Protein AF-A0A957QRM9-F1 (afdb_monomer_lite)

Radius of gyration: 23.96 Å; chains: 1; bounding box: 50×28×63 Å

Structure (mmCIF, N/CA/C/O backbone):
data_AF-A0A957QRM9-F1
#
_entry.id   AF-A0A957QRM9-F1
#
loop_
_atom_site.group_PDB
_atom_site.id
_atom_site.type_symbol
_atom_site.label_atom_id
_atom_site.label_alt_id
_atom_site.label_comp_id
_atom_site.label_asym_id
_atom_site.label_entity_id
_atom_site.label_seq_id
_atom_site.pdbx_PDB_ins_code
_atom_site.Cartn_x
_atom_site.Cartn_y
_atom_site.Cartn_z
_atom_site.occupancy
_atom_site.B_iso_or_equiv
_atom_site.auth_seq_id
_atom_site.auth_comp_id
_atom_site.auth_asym_id
_atom_site.auth_atom_id
_atom_site.pdbx_PDB_model_num
ATOM 1 N N . MET A 1 1 ? 11.639 17.210 -27.234 1.00 53.41 1 MET A N 1
ATOM 2 C CA . MET A 1 1 ? 12.517 16.470 -26.307 1.00 53.41 1 MET A CA 1
ATOM 3 C C . MET A 1 1 ? 12.638 15.058 -26.860 1.00 53.41 1 MET A C 1
ATOM 5 O O . MET A 1 1 ? 11.628 14.370 -26.870 1.00 53.41 1 MET A O 1
ATOM 9 N N . GLN A 1 2 ? 13.779 14.697 -27.451 1.00 65.56 2 GLN A N 1
ATOM 10 C CA . GLN A 1 2 ? 14.004 13.346 -27.993 1.00 65.56 2 GLN A CA 1
ATOM 11 C C . GLN A 1 2 ? 14.425 12.409 -26.859 1.00 65.56 2 GLN A C 1
ATOM 13 O O . GLN A 1 2 ? 15.101 12.857 -25.929 1.00 65.56 2 GLN A O 1
ATOM 18 N N . ILE A 1 3 ? 14.055 11.128 -26.927 1.00 68.25 3 ILE A N 1
ATOM 19 C CA . ILE A 1 3 ? 14.353 10.151 -25.859 1.00 68.25 3 ILE A CA 1
ATOM 20 C C . ILE A 1 3 ? 15.872 9.947 -25.695 1.00 68.25 3 ILE A C 1
ATOM 22 O O . ILE A 1 3 ? 16.344 9.673 -24.595 1.00 68.25 3 ILE A O 1
ATOM 26 N N . THR A 1 4 ? 16.645 10.153 -26.763 1.00 70.69 4 THR A N 1
ATOM 27 C CA . THR A 1 4 ? 18.116 10.079 -26.789 1.00 70.69 4 THR A CA 1
ATOM 28 C C . THR A 1 4 ? 18.809 11.431 -26.604 1.00 70.69 4 THR A C 1
ATOM 30 O O . THR A 1 4 ? 20.028 11.497 -26.694 1.00 70.69 4 THR A O 1
ATOM 33 N N . GLY A 1 5 ? 18.078 12.515 -26.316 1.00 69.56 5 GLY A N 1
ATOM 34 C CA . GLY A 1 5 ? 18.627 13.880 -26.275 1.00 69.56 5 GLY A CA 1
ATOM 35 C C . GLY A 1 5 ? 19.702 14.149 -25.207 1.00 69.56 5 GLY A C 1
ATOM 36 O O . GLY A 1 5 ? 20.235 15.252 -25.173 1.00 69.56 5 GLY A O 1
ATOM 37 N N . GLY A 1 6 ? 20.003 13.177 -24.339 1.00 70.69 6 GLY A N 1
ATOM 38 C CA . GLY A 1 6 ? 21.092 13.220 -23.352 1.00 70.69 6 GLY A CA 1
ATOM 39 C C . GLY A 1 6 ? 22.230 12.225 -23.614 1.00 70.69 6 GLY A C 1
ATOM 40 O O . GLY A 1 6 ? 23.120 12.101 -22.778 1.00 70.69 6 GLY A O 1
ATOM 41 N N . LEU A 1 7 ? 22.198 11.496 -24.732 1.00 73.44 7 LEU A N 1
ATOM 42 C CA . LEU A 1 7 ? 23.270 10.600 -25.165 1.00 73.44 7 LEU A CA 1
ATOM 43 C C . LEU A 1 7 ? 24.100 11.322 -26.230 1.00 73.44 7 LEU A C 1
ATOM 45 O O . LEU A 1 7 ? 23.525 11.961 -27.107 1.00 73.44 7 LEU A O 1
ATOM 49 N N . ASN A 1 8 ? 25.431 11.233 -26.162 1.00 76.06 8 ASN A N 1
ATOM 50 C CA . ASN A 1 8 ? 26.287 11.742 -27.234 1.00 76.06 8 ASN A CA 1
ATOM 51 C C . ASN A 1 8 ? 26.116 10.834 -28.461 1.00 76.06 8 ASN A C 1
ATOM 53 O O . ASN A 1 8 ? 26.490 9.664 -28.374 1.00 76.06 8 ASN A O 1
ATOM 57 N N . PRO A 1 9 ? 25.545 11.326 -29.573 1.00 67.75 9 PRO A N 1
ATOM 58 C CA . PRO A 1 9 ? 25.371 10.509 -30.762 1.00 67.75 9 PRO A CA 1
ATOM 59 C C . PRO A 1 9 ? 26.741 10.243 -31.392 1.00 67.75 9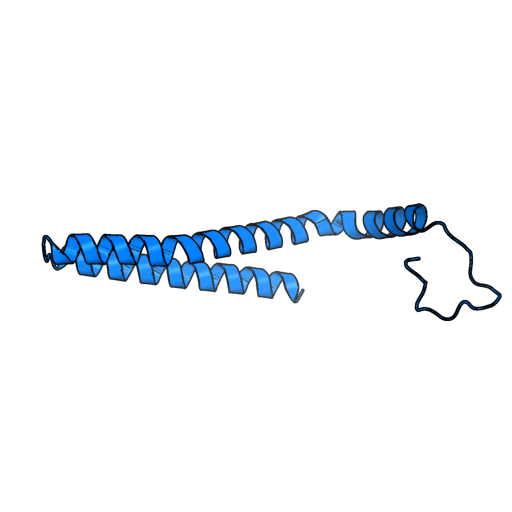 PRO A C 1
ATOM 61 O O . PRO A 1 9 ? 27.478 11.175 -31.715 1.00 67.75 9 PRO A O 1
ATOM 64 N N . GLU A 1 10 ? 27.089 8.971 -31.558 1.00 74.69 10 GLU A N 1
ATOM 65 C CA . GLU A 1 10 ? 28.260 8.570 -32.337 1.00 74.69 10 GLU A CA 1
ATOM 66 C C . GLU A 1 10 ? 27.929 8.616 -33.837 1.00 74.69 10 GLU A C 1
ATOM 68 O O . GLU A 1 10 ? 26.780 8.449 -34.241 1.00 74.69 10 GLU A O 1
ATOM 73 N N . GLU A 1 11 ? 28.933 8.822 -34.692 1.00 71.31 11 GLU A N 1
ATOM 74 C CA . GLU A 1 11 ? 28.759 8.997 -36.149 1.00 71.31 11 GLU A CA 1
ATOM 75 C C . GLU A 1 11 ? 28.122 7.772 -36.844 1.00 71.31 11 GLU A C 1
ATOM 77 O O . GLU A 1 11 ? 27.593 7.866 -37.950 1.00 71.31 11 GLU A O 1
ATOM 82 N N . TY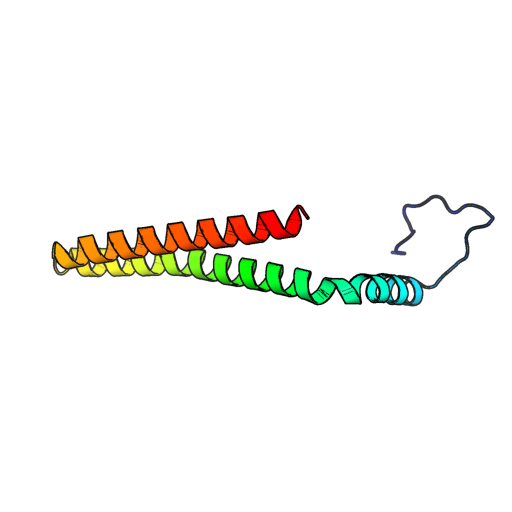R A 1 12 ? 28.121 6.621 -36.166 1.00 72.06 12 TYR A N 1
ATOM 83 C CA . TYR A 1 12 ? 27.501 5.372 -36.613 1.00 72.06 12 TYR A CA 1
ATOM 84 C C . TYR A 1 12 ? 26.079 5.137 -36.081 1.00 72.06 12 TYR A C 1
ATOM 86 O O . TYR A 1 12 ? 25.457 4.121 -36.424 1.00 72.06 12 TYR A O 1
ATOM 94 N N . ASP A 1 13 ? 25.558 6.026 -35.234 1.00 75.94 13 ASP A N 1
ATOM 95 C CA . ASP A 1 13 ? 24.324 5.771 -34.504 1.00 75.94 13 ASP A CA 1
ATOM 96 C C . ASP A 1 13 ? 23.091 5.949 -35.403 1.00 75.94 13 ASP A C 1
ATOM 98 O O . ASP A 1 13 ? 22.913 6.940 -36.117 1.00 75.94 13 ASP A O 1
ATOM 102 N N . ARG A 1 14 ? 22.215 4.942 -35.420 1.00 75.69 14 ARG A N 1
ATOM 103 C CA . ARG A 1 14 ? 21.070 4.927 -36.341 1.00 75.69 14 ARG A CA 1
ATOM 104 C C . ARG A 1 14 ? 19.960 5.828 -35.811 1.00 75.69 14 ARG A C 1
ATOM 106 O O . ARG A 1 14 ? 19.398 5.564 -34.750 1.00 75.69 14 ARG A O 1
ATOM 113 N N . SER A 1 15 ? 19.551 6.823 -36.597 1.00 71.56 15 SER A N 1
ATOM 114 C CA . SER A 1 15 ? 18.419 7.687 -36.249 1.00 71.56 15 SER A CA 1
ATOM 115 C C . SER A 1 15 ? 17.089 6.931 -36.353 1.00 71.56 15 SER A C 1
ATOM 117 O O . SER A 1 15 ? 16.577 6.673 -37.443 1.00 71.56 15 SER A O 1
ATOM 119 N N . TYR A 1 16 ? 16.501 6.585 -35.209 1.00 77.12 16 TYR A N 1
ATOM 120 C CA . TYR A 1 16 ? 15.141 6.056 -35.127 1.00 77.12 16 TYR A CA 1
ATOM 121 C C . TYR A 1 16 ? 14.187 7.123 -34.593 1.00 77.12 16 TYR A C 1
ATOM 123 O O . TYR A 1 16 ? 14.526 7.890 -33.700 1.00 77.12 16 TYR A O 1
ATOM 131 N N . SER A 1 17 ? 12.952 7.136 -35.098 1.00 81.12 17 SER A N 1
ATOM 132 C CA . SER A 1 17 ? 11.883 7.923 -34.478 1.00 81.12 17 SER A CA 1
ATOM 133 C C . SER A 1 17 ? 11.579 7.385 -33.074 1.00 81.12 17 SER A C 1
ATOM 135 O O . SER A 1 17 ? 11.444 6.170 -32.898 1.00 81.12 17 SER A O 1
ATOM 137 N N . ASP A 1 18 ? 11.373 8.282 -32.106 1.00 82.12 18 ASP A N 1
ATOM 138 C CA . ASP A 1 18 ? 10.988 7.956 -30.723 1.00 82.12 18 ASP A CA 1
ATOM 139 C C . ASP A 1 18 ? 9.824 6.952 -30.659 1.00 82.12 18 ASP A C 1
ATOM 141 O O . ASP A 1 18 ? 9.822 6.021 -29.853 1.00 82.12 18 ASP A O 1
ATOM 145 N N . ARG A 1 19 ? 8.855 7.062 -31.580 1.00 82.44 19 ARG A N 1
ATOM 146 C CA . ARG A 1 19 ? 7.705 6.148 -31.657 1.00 82.44 19 ARG A CA 1
ATOM 147 C C . ARG A 1 19 ? 8.116 4.705 -31.965 1.00 82.44 19 ARG A C 1
ATOM 149 O O . ARG A 1 19 ? 7.516 3.764 -31.443 1.00 82.44 19 ARG A O 1
ATOM 156 N N . VAL A 1 20 ? 9.126 4.520 -32.814 1.00 85.62 20 VAL A N 1
ATOM 157 C CA . VAL A 1 20 ? 9.678 3.200 -33.157 1.00 85.62 20 VAL A CA 1
ATOM 158 C C . VAL A 1 20 ? 10.448 2.631 -31.969 1.00 85.62 20 VAL A C 1
ATOM 160 O O . VAL A 1 20 ? 10.300 1.445 -31.663 1.00 85.62 20 VAL A O 1
ATOM 163 N N . LEU A 1 21 ? 11.211 3.475 -31.272 1.00 84.12 21 LEU A N 1
ATOM 164 C CA . LEU A 1 21 ? 11.988 3.086 -30.099 1.00 84.12 21 LEU A CA 1
ATOM 165 C C . LEU A 1 21 ? 11.075 2.609 -28.960 1.00 84.12 21 LEU A C 1
ATOM 167 O O . LEU A 1 21 ? 11.213 1.481 -28.486 1.00 84.12 21 LEU A O 1
ATOM 171 N N . VAL A 1 22 ? 10.059 3.402 -28.607 1.00 85.25 22 VAL A N 1
ATOM 172 C CA . VAL A 1 22 ? 9.075 3.064 -27.563 1.00 85.25 22 VAL A CA 1
ATOM 173 C C . VAL A 1 22 ? 8.289 1.801 -27.920 1.00 85.25 22 VAL A C 1
ATOM 175 O O . VAL A 1 22 ? 8.053 0.949 -27.061 1.00 85.25 22 VAL A O 1
ATOM 178 N N . ARG A 1 23 ? 7.919 1.612 -29.193 1.00 87.38 23 ARG A N 1
ATOM 179 C CA . ARG A 1 23 ? 7.246 0.382 -29.642 1.00 87.38 23 ARG A CA 1
ATOM 180 C C . ARG A 1 23 ? 8.132 -0.859 -29.489 1.00 87.38 23 ARG A C 1
ATOM 182 O O . ARG A 1 23 ? 7.624 -1.921 -29.139 1.00 87.38 23 ARG A O 1
ATOM 189 N N . ARG A 1 24 ? 9.439 -0.749 -29.741 1.00 83.62 24 ARG A N 1
ATOM 190 C CA . ARG A 1 24 ? 10.375 -1.867 -29.536 1.00 83.62 24 ARG A CA 1
ATOM 191 C C . ARG A 1 24 ? 10.584 -2.152 -28.054 1.00 83.62 24 ARG A C 1
ATOM 193 O O . ARG A 1 24 ? 10.463 -3.302 -27.652 1.00 83.62 2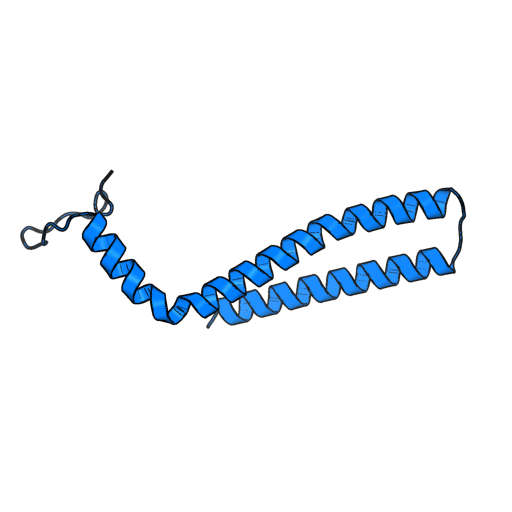4 ARG A O 1
ATOM 200 N N . ILE A 1 25 ? 10.815 -1.121 -27.243 1.00 84.88 25 ILE A N 1
ATOM 201 C CA . ILE A 1 25 ? 10.998 -1.258 -25.790 1.00 84.88 25 ILE A CA 1
ATOM 202 C C . ILE A 1 25 ? 9.755 -1.891 -25.152 1.00 84.88 25 ILE A C 1
ATOM 204 O O . ILE A 1 25 ? 9.862 -2.875 -24.427 1.00 84.88 25 ILE A O 1
ATOM 208 N N . SER A 1 26 ? 8.558 -1.402 -25.489 1.00 83.25 26 SER A N 1
ATOM 209 C CA . SER A 1 26 ? 7.303 -1.968 -24.970 1.00 83.25 26 SER A CA 1
ATOM 210 C C . SER A 1 26 ? 7.080 -3.430 -25.375 1.00 83.25 26 SER A C 1
ATOM 212 O O . SER A 1 26 ? 6.510 -4.189 -24.593 1.00 83.25 26 SER A O 1
ATOM 214 N N . ALA A 1 27 ? 7.569 -3.868 -26.542 1.00 84.94 27 ALA A N 1
ATOM 215 C CA . ALA A 1 27 ? 7.519 -5.275 -26.938 1.00 84.94 27 ALA A CA 1
ATOM 216 C C . ALA A 1 27 ? 8.383 -6.177 -26.037 1.00 84.94 27 ALA A C 1
ATOM 218 O O . ALA A 1 27 ? 7.947 -7.283 -25.720 1.00 84.94 27 ALA A O 1
ATOM 219 N N . TYR A 1 28 ? 9.540 -5.699 -25.566 1.00 81.88 28 TYR A N 1
ATOM 220 C CA . TYR A 1 28 ? 10.377 -6.423 -24.597 1.00 81.88 28 TYR A CA 1
ATOM 221 C C . TYR A 1 28 ? 9.760 -6.484 -23.195 1.00 81.88 28 TYR A C 1
ATOM 223 O O . TYR A 1 28 ? 9.999 -7.437 -22.461 1.00 81.88 28 TYR A O 1
ATOM 231 N N . PHE A 1 29 ? 8.922 -5.509 -22.829 1.00 78.31 29 PHE A N 1
ATOM 232 C CA . PHE A 1 29 ? 8.218 -5.503 -21.542 1.00 78.31 29 PHE A CA 1
ATOM 233 C C . PHE A 1 29 ? 7.005 -6.443 -21.495 1.00 78.31 29 PHE A C 1
ATOM 235 O O . PHE A 1 29 ? 6.599 -6.850 -20.406 1.00 78.31 29 PHE A O 1
ATOM 242 N N . ARG A 1 30 ? 6.440 -6.833 -22.650 1.00 79.19 30 ARG A N 1
ATOM 243 C CA . ARG A 1 30 ? 5.261 -7.718 -22.753 1.00 79.19 30 ARG A CA 1
ATOM 244 C C . ARG A 1 30 ? 5.302 -8.975 -21.872 1.00 79.19 30 ARG A C 1
ATOM 246 O O . ARG A 1 30 ? 4.323 -9.187 -21.157 1.00 79.19 30 ARG A O 1
ATOM 253 N N . PRO A 1 31 ? 6.369 -9.795 -21.868 1.00 82.25 31 PRO A N 1
ATOM 254 C CA . PRO A 1 31 ? 6.412 -11.007 -21.047 1.00 82.25 31 PRO A CA 1
ATOM 255 C C . PRO A 1 31 ? 6.448 -10.735 -19.532 1.00 82.25 31 PRO A C 1
ATOM 257 O O . PRO A 1 31 ? 6.194 -11.645 -18.748 1.00 82.25 31 PRO A O 1
ATOM 260 N N . HIS A 1 32 ? 6.711 -9.497 -19.097 1.00 81.62 32 HIS A N 1
ATOM 261 C CA . HIS A 1 32 ? 6.752 -9.113 -17.682 1.00 81.62 32 HIS A CA 1
ATOM 262 C C . HIS A 1 32 ? 5.520 -8.324 -17.216 1.00 81.62 32 HIS A C 1
ATOM 264 O O . HIS A 1 32 ? 5.407 -8.039 -16.023 1.00 81.62 32 HIS A O 1
ATOM 270 N N . ILE A 1 33 ? 4.567 -8.021 -18.110 1.00 82.81 33 ILE A N 1
ATOM 271 C CA . ILE A 1 33 ? 3.361 -7.245 -17.776 1.00 82.81 33 ILE A CA 1
ATOM 272 C C . ILE A 1 33 ? 2.588 -7.889 -16.624 1.00 82.81 33 ILE A C 1
ATOM 274 O O . ILE A 1 33 ? 2.152 -7.175 -15.731 1.00 82.81 33 ILE A O 1
ATOM 278 N N . SER A 1 34 ? 2.471 -9.218 -16.577 1.00 82.19 34 SER A N 1
ATOM 279 C CA . SER A 1 34 ? 1.764 -9.909 -15.490 1.00 82.19 34 SER A CA 1
ATOM 280 C C . SER A 1 34 ? 2.373 -9.630 -14.111 1.00 82.19 34 SER A C 1
ATOM 282 O O . SER A 1 34 ? 1.633 -9.443 -13.150 1.00 82.19 34 SER A O 1
ATOM 284 N N . LYS A 1 35 ? 3.710 -9.541 -14.012 1.00 83.31 35 LYS A N 1
ATOM 285 C CA . LYS A 1 35 ? 4.394 -9.180 -12.760 1.00 83.31 35 LYS A CA 1
ATOM 286 C C . LYS A 1 35 ? 4.131 -7.720 -12.393 1.00 83.31 35 LYS A C 1
ATOM 288 O O . LYS A 1 35 ? 3.790 -7.433 -11.252 1.00 83.31 35 LYS A O 1
ATOM 293 N N . VAL A 1 36 ? 4.235 -6.813 -13.367 1.00 85.06 36 VAL A N 1
ATOM 294 C CA . VAL A 1 36 ? 3.967 -5.377 -13.172 1.00 85.06 36 VAL A CA 1
ATOM 295 C C . VAL A 1 36 ? 2.528 -5.146 -12.709 1.00 85.06 36 VAL A C 1
ATOM 297 O O . VAL A 1 36 ? 2.295 -4.369 -11.790 1.00 85.06 36 VAL A O 1
ATOM 300 N N . LEU A 1 37 ? 1.566 -5.851 -13.304 1.00 88.44 37 LEU A N 1
ATOM 301 C CA . LEU A 1 37 ? 0.146 -5.734 -12.979 1.00 88.44 37 LEU A CA 1
ATOM 302 C C . LEU A 1 37 ? -0.154 -6.291 -11.581 1.00 88.44 37 LEU A C 1
ATOM 304 O O . LEU A 1 37 ? -0.912 -5.679 -10.835 1.00 88.44 37 LEU A O 1
ATOM 308 N N . LEU A 1 38 ? 0.494 -7.395 -11.191 1.00 85.81 38 LEU A N 1
ATOM 309 C CA . LEU A 1 38 ? 0.410 -7.929 -9.830 1.00 85.81 38 LEU A CA 1
ATOM 310 C C . LEU A 1 38 ? 0.963 -6.934 -8.803 1.00 85.81 38 LEU A C 1
ATOM 312 O O . LEU A 1 38 ? 0.293 -6.660 -7.811 1.00 85.81 38 LEU A O 1
ATOM 316 N N . VAL A 1 39 ? 2.143 -6.356 -9.049 1.00 83.69 39 VAL A N 1
ATOM 317 C CA . VAL A 1 39 ? 2.729 -5.338 -8.159 1.00 83.69 39 VAL A CA 1
ATOM 318 C C . VAL A 1 39 ? 1.820 -4.112 -8.072 1.00 83.69 39 VAL A C 1
ATOM 320 O O . VAL A 1 39 ? 1.515 -3.664 -6.970 1.00 83.69 39 VAL A O 1
ATOM 323 N N . ALA A 1 40 ? 1.324 -3.612 -9.206 1.00 88.12 40 ALA A N 1
ATOM 324 C CA . ALA A 1 40 ? 0.397 -2.483 -9.237 1.00 88.12 40 ALA A CA 1
ATOM 325 C C . ALA A 1 40 ? -0.876 -2.767 -8.423 1.00 88.12 40 ALA A C 1
ATOM 327 O O . ALA A 1 40 ? -1.280 -1.933 -7.616 1.00 88.12 40 ALA A O 1
ATOM 328 N N . LEU A 1 41 ? -1.463 -3.961 -8.569 1.00 88.62 41 LEU A N 1
ATOM 329 C CA . LEU A 1 41 ? -2.635 -4.383 -7.800 1.00 88.62 41 LEU A CA 1
ATOM 330 C C . LEU A 1 41 ? -2.344 -4.430 -6.293 1.00 88.62 41 LEU A C 1
ATOM 332 O O . LEU A 1 41 ? -3.141 -3.922 -5.506 1.00 88.62 41 LEU A O 1
ATOM 336 N N . MET A 1 42 ? -1.208 -5.006 -5.887 1.00 81.56 42 MET A N 1
ATOM 337 C CA . MET A 1 42 ? -0.805 -5.057 -4.475 1.00 81.56 42 MET A CA 1
ATOM 338 C C . MET A 1 42 ? -0.629 -3.651 -3.892 1.00 81.56 42 MET A C 1
ATOM 340 O O . MET A 1 42 ? -1.140 -3.371 -2.809 1.00 81.56 42 MET A O 1
ATOM 344 N N . VAL A 1 43 ? 0.019 -2.744 -4.628 1.00 85.62 43 VAL A N 1
ATOM 345 C CA . VAL A 1 43 ? 0.196 -1.343 -4.214 1.00 85.62 43 VAL A CA 1
ATOM 346 C C . VAL A 1 43 ? -1.152 -0.625 -4.102 1.00 85.62 43 VAL A C 1
ATOM 348 O O . VAL A 1 43 ? -1.385 0.092 -3.129 1.00 85.62 43 VAL A O 1
ATOM 351 N N . SER A 1 44 ? -2.074 -0.841 -5.045 1.00 89.31 44 SER A N 1
ATOM 352 C CA . SER A 1 44 ? -3.427 -0.277 -4.964 1.00 89.31 44 SER A CA 1
ATOM 353 C C . SER A 1 44 ? -4.189 -0.780 -3.734 1.00 89.31 44 SER A C 1
ATOM 355 O O . SER A 1 44 ? -4.774 0.026 -3.012 1.00 89.31 44 SER A O 1
ATOM 357 N N . LEU A 1 45 ? -4.150 -2.085 -3.448 1.00 84.38 45 LEU A N 1
ATOM 358 C CA . LEU A 1 45 ? -4.777 -2.657 -2.250 1.00 84.38 45 LEU A CA 1
ATOM 359 C C . LEU A 1 45 ? -4.155 -2.108 -0.962 1.00 84.38 45 LEU A C 1
ATOM 361 O O . LEU A 1 45 ? -4.877 -1.783 -0.020 1.00 84.38 45 LEU A O 1
ATOM 365 N N . MET A 1 46 ? -2.832 -1.952 -0.934 1.00 82.56 46 MET A N 1
ATOM 366 C CA . MET A 1 46 ? -2.114 -1.368 0.196 1.00 82.56 46 MET A CA 1
ATOM 367 C C . MET A 1 46 ? -2.519 0.094 0.426 1.00 82.56 46 MET A C 1
ATOM 369 O O . MET A 1 46 ? -2.754 0.494 1.565 1.00 82.56 46 MET A O 1
ATOM 373 N N . SER A 1 47 ? -2.682 0.874 -0.646 1.00 86.75 47 SER A N 1
ATOM 374 C CA . SER A 1 47 ? -3.177 2.251 -0.565 1.00 86.75 47 SER A CA 1
ATOM 375 C C . SER A 1 47 ? -4.603 2.311 -0.011 1.00 86.75 47 SER A C 1
ATOM 377 O O . SER A 1 47 ? -4.863 3.098 0.897 1.00 86.75 47 SER A O 1
ATOM 379 N N . ILE A 1 48 ? -5.502 1.436 -0.475 1.00 88.06 48 ILE A N 1
ATOM 380 C CA . ILE A 1 48 ? -6.873 1.349 0.049 1.00 88.06 48 ILE A CA 1
ATOM 381 C C . ILE A 1 48 ? -6.858 0.992 1.539 1.00 88.06 48 ILE A C 1
ATOM 383 O O . ILE A 1 48 ? -7.520 1.659 2.332 1.00 88.06 48 ILE A O 1
ATOM 387 N N . ALA A 1 49 ? -6.082 -0.017 1.944 1.00 81.69 49 ALA A N 1
ATOM 388 C CA . ALA A 1 49 ? -5.963 -0.410 3.348 1.00 81.69 49 ALA A CA 1
ATOM 389 C C . ALA A 1 49 ? -5.431 0.742 4.220 1.00 81.69 49 ALA A C 1
ATOM 391 O O . ALA A 1 49 ? -5.966 0.999 5.303 1.00 81.69 49 ALA A O 1
ATOM 392 N N . ALA A 1 50 ? -4.433 1.480 3.725 1.00 81.69 50 ALA A N 1
ATOM 393 C CA . ALA A 1 50 ? -3.880 2.646 4.407 1.00 81.69 50 ALA A CA 1
ATOM 394 C C . ALA A 1 50 ? -4.914 3.770 4.586 1.00 81.69 50 ALA A C 1
ATOM 396 O O . ALA A 1 50 ? -4.916 4.427 5.623 1.00 81.69 50 ALA A O 1
ATOM 397 N N . THR A 1 51 ? -5.823 3.968 3.626 1.00 89.00 51 THR A N 1
ATOM 398 C CA . THR A 1 51 ? -6.907 4.961 3.728 1.00 89.00 51 THR A CA 1
ATOM 399 C C . THR A 1 51 ? -8.070 4.494 4.607 1.00 89.00 51 THR A C 1
ATOM 401 O O . THR A 1 51 ? -8.641 5.288 5.353 1.00 89.00 51 THR A O 1
ATOM 404 N N . VAL A 1 52 ? -8.433 3.212 4.550 1.00 86.19 52 VAL A N 1
ATOM 405 C CA . VAL A 1 52 ? -9.560 2.654 5.315 1.00 86.19 52 VAL A CA 1
ATOM 406 C C . VAL A 1 52 ? -9.246 2.579 6.812 1.00 86.19 52 VAL A C 1
ATOM 408 O O . VAL A 1 52 ? -10.131 2.816 7.634 1.00 86.19 52 VAL A O 1
ATOM 411 N N . THR A 1 53 ? -7.991 2.310 7.176 1.00 79.31 53 THR A N 1
ATOM 412 C CA . THR A 1 53 ? -7.553 2.195 8.578 1.00 79.31 53 THR A CA 1
ATOM 413 C C . THR A 1 53 ? -7.918 3.420 9.441 1.00 79.31 53 THR A C 1
ATOM 415 O O . THR A 1 53 ? -8.639 3.243 10.424 1.00 79.31 53 THR A O 1
ATOM 418 N N . PRO A 1 54 ? -7.515 4.665 9.105 1.00 85.06 54 PRO A N 1
ATOM 419 C CA . PRO A 1 54 ? -7.864 5.842 9.905 1.00 85.06 54 PRO A CA 1
ATOM 420 C C . PRO A 1 54 ? -9.371 6.134 9.915 1.00 85.06 54 PRO A C 1
ATOM 422 O O . PRO A 1 54 ? -9.887 6.637 10.911 1.00 85.06 54 PRO A O 1
ATOM 425 N N . LEU A 1 55 ? -10.098 5.777 8.849 1.00 88.38 55 LEU A N 1
ATOM 426 C CA . LEU A 1 55 ? -11.548 5.968 8.779 1.00 88.38 55 LEU A CA 1
ATOM 427 C C . LEU A 1 55 ? -12.294 5.059 9.768 1.00 88.38 55 LEU A C 1
ATOM 429 O O . LEU A 1 55 ? -13.230 5.505 10.434 1.00 88.38 55 LEU A O 1
ATOM 433 N N . ILE A 1 56 ? -11.870 3.796 9.882 1.00 85.81 56 ILE A N 1
ATOM 434 C CA . ILE A 1 56 ? -12.415 2.849 10.865 1.00 85.8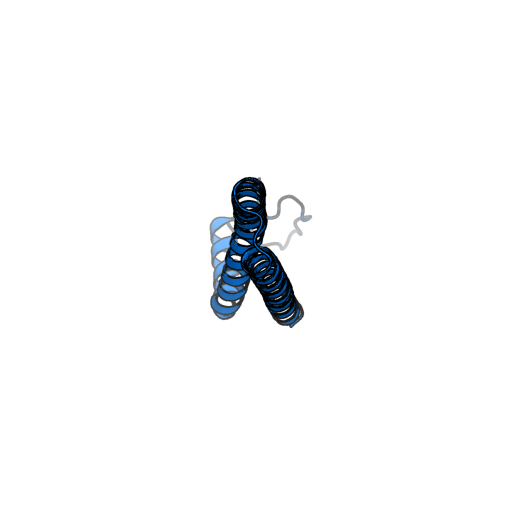1 56 ILE A CA 1
ATOM 435 C C . ILE A 1 56 ? -12.076 3.305 12.285 1.00 85.81 56 ILE A C 1
ATOM 437 O O . ILE A 1 56 ? -12.949 3.272 13.147 1.00 85.81 56 ILE A O 1
ATOM 441 N N . ILE A 1 57 ? -10.843 3.763 12.522 1.00 83.44 57 ILE A N 1
ATOM 442 C CA . ILE A 1 57 ? -10.414 4.249 13.840 1.00 83.44 57 ILE A CA 1
ATOM 443 C C . ILE A 1 57 ? -11.252 5.454 14.274 1.00 83.44 57 ILE A C 1
ATOM 445 O O . ILE A 1 57 ? -11.764 5.438 15.388 1.00 83.44 57 ILE A O 1
ATOM 449 N N . SER A 1 58 ? -11.453 6.449 13.402 1.00 87.31 58 SER A N 1
ATOM 450 C CA . SER A 1 58 ? -12.280 7.625 13.718 1.00 87.31 58 SER A CA 1
ATOM 451 C C . SER A 1 58 ? -13.686 7.213 14.153 1.00 87.31 58 SER A C 1
ATOM 453 O O . SER A 1 58 ? -14.100 7.524 15.263 1.00 87.31 58 SER A O 1
ATOM 455 N N . ARG A 1 59 ? -14.382 6.415 13.332 1.00 86.25 59 ARG A N 1
ATOM 456 C CA . ARG A 1 59 ? -15.745 5.955 13.651 1.00 86.25 59 ARG A CA 1
ATOM 457 C C . ARG A 1 59 ? -15.794 5.073 14.897 1.00 86.25 59 ARG A C 1
ATOM 459 O O . ARG A 1 59 ? -16.765 5.107 15.648 1.00 86.25 59 ARG A O 1
ATOM 466 N N . GLY A 1 60 ? -14.762 4.261 15.104 1.00 82.75 60 GLY A N 1
ATOM 467 C CA . GLY A 1 60 ? -14.627 3.414 16.279 1.00 82.75 60 GLY A CA 1
ATOM 468 C C . GLY A 1 60 ? -14.468 4.220 17.567 1.00 82.75 60 GLY A C 1
ATOM 469 O O . GLY A 1 60 ? -15.068 3.876 18.578 1.00 82.75 60 GLY A O 1
ATOM 470 N N . ILE A 1 61 ? -13.708 5.315 17.522 1.00 84.94 61 ILE A N 1
ATOM 471 C CA . ILE A 1 61 ? -13.555 6.233 18.654 1.00 84.94 61 ILE A CA 1
ATOM 472 C C . ILE A 1 61 ? -14.862 6.986 18.912 1.00 84.94 61 ILE A C 1
ATOM 474 O O . ILE A 1 61 ? -15.288 7.037 20.061 1.00 84.94 61 ILE A O 1
ATOM 478 N N . ASP A 1 62 ? -15.524 7.498 17.870 1.00 85.88 62 ASP A N 1
ATOM 479 C CA . ASP A 1 62 ? -16.795 8.227 18.008 1.00 85.88 62 ASP A CA 1
ATOM 480 C C . ASP A 1 62 ? -17.877 7.346 18.664 1.00 85.88 62 ASP A C 1
ATOM 482 O O . ASP A 1 62 ? -18.525 7.742 19.631 1.00 85.88 62 ASP A O 1
ATOM 486 N N . THR A 1 63 ? -18.012 6.096 18.207 1.00 81.62 63 THR A N 1
ATOM 487 C CA . THR A 1 63 ? -18.969 5.127 18.777 1.00 81.62 63 THR A CA 1
ATOM 488 C C . THR A 1 63 ? -18.618 4.701 20.202 1.00 81.62 63 THR A C 1
ATOM 490 O O . THR A 1 63 ? -19.513 4.511 21.027 1.00 81.62 63 THR A O 1
ATOM 493 N N . LEU A 1 64 ? -17.327 4.583 20.522 1.00 84.25 64 LEU A N 1
ATOM 494 C CA . LEU A 1 64 ? -16.873 4.271 21.876 1.00 84.25 64 LEU A CA 1
ATOM 495 C C . LEU A 1 64 ? -17.051 5.459 22.836 1.00 84.25 64 LEU A C 1
ATOM 497 O O . LEU A 1 64 ? -17.269 5.243 24.027 1.00 84.25 64 LEU A O 1
ATOM 501 N N . ALA A 1 65 ? -16.978 6.693 22.330 1.00 82.19 65 ALA A N 1
ATOM 502 C CA . ALA A 1 65 ? -17.237 7.905 23.100 1.00 82.19 65 ALA A CA 1
ATOM 503 C C . ALA A 1 65 ? -18.722 8.037 23.476 1.00 82.19 65 ALA A C 1
ATOM 505 O O . ALA A 1 65 ? -19.029 8.459 24.590 1.00 82.19 65 ALA A O 1
ATOM 506 N N . GLU A 1 66 ? -19.637 7.638 22.586 1.00 85.56 66 GLU A N 1
ATOM 507 C CA . GLU A 1 66 ? -21.077 7.600 22.875 1.00 85.56 66 GLU A CA 1
ATOM 508 C C . GLU A 1 66 ? -21.463 6.431 23.792 1.00 85.56 66 GLU A C 1
ATOM 510 O O . GLU A 1 66 ? -22.261 6.603 24.712 1.00 85.56 66 GLU A O 1
ATOM 515 N N . ASN A 1 67 ? -20.909 5.236 23.550 1.00 81.44 67 ASN A N 1
ATOM 516 C CA . ASN A 1 67 ? -21.220 4.022 24.306 1.00 81.44 67 ASN A CA 1
ATOM 517 C C . ASN A 1 67 ? -19.949 3.201 24.584 1.00 81.44 67 ASN A C 1
ATOM 519 O O . ASN A 1 67 ? -19.587 2.320 23.793 1.00 81.44 67 ASN A O 1
ATOM 523 N N . PRO A 1 68 ? -19.273 3.433 25.723 1.00 78.38 68 PRO A N 1
ATOM 524 C CA . PRO A 1 68 ? -18.032 2.741 26.042 1.00 78.38 68 PRO A CA 1
ATOM 525 C C . PRO A 1 68 ? -18.289 1.257 26.340 1.00 78.38 68 PRO A C 1
ATOM 527 O O . PRO A 1 68 ? -18.718 0.875 27.428 1.00 78.38 68 PRO A O 1
ATOM 530 N N . GLN A 1 69 ? -18.001 0.403 25.355 1.00 88.00 69 GLN A N 1
ATOM 531 C CA . GLN A 1 69 ? -18.097 -1.053 25.450 1.00 88.00 69 GLN A CA 1
ATOM 532 C C . GLN A 1 69 ? -16.727 -1.707 25.245 1.00 88.00 69 GLN A C 1
ATOM 534 O O . GLN A 1 69 ? -16.082 -1.534 24.211 1.00 88.00 69 GLN A O 1
ATOM 539 N N . LEU A 1 70 ? -16.308 -2.542 26.203 1.00 87.00 70 LEU A N 1
ATOM 540 C CA . LEU A 1 70 ? -15.033 -3.270 26.134 1.00 87.00 70 LEU A CA 1
ATOM 541 C C . LEU A 1 70 ? -14.953 -4.190 24.903 1.00 87.00 70 LEU A C 1
ATOM 543 O O . LEU A 1 70 ? -13.902 -4.309 24.279 1.00 87.00 70 LEU A O 1
ATOM 547 N N . GLN A 1 71 ? -16.074 -4.809 24.524 1.00 86.00 71 GLN A N 1
ATOM 548 C CA . GLN A 1 71 ? -16.153 -5.672 23.346 1.00 86.00 71 GLN A CA 1
ATOM 549 C C . GLN A 1 71 ? -15.892 -4.897 22.047 1.00 86.00 71 GLN A C 1
ATOM 551 O O . GLN A 1 71 ? -15.172 -5.391 21.179 1.00 86.00 71 GLN A O 1
ATOM 556 N N . LEU A 1 72 ? -16.420 -3.673 21.926 1.00 81.12 72 LEU A N 1
ATOM 557 C CA . LEU A 1 72 ? -16.184 -2.806 20.771 1.00 81.12 72 LEU A CA 1
ATOM 558 C C . LEU A 1 72 ? -14.706 -2.402 20.685 1.00 81.12 72 LEU A C 1
ATOM 560 O O . LEU A 1 72 ? -14.100 -2.533 19.623 1.00 81.12 72 LEU A O 1
ATOM 564 N N . LEU A 1 73 ? -14.108 -2.001 21.812 1.00 84.25 73 LEU A N 1
ATOM 565 C CA . LEU A 1 73 ? -12.686 -1.653 21.898 1.00 84.25 73 LEU A CA 1
ATOM 566 C C . LEU A 1 73 ? -11.781 -2.817 21.460 1.00 84.25 73 LEU A C 1
ATOM 568 O O . LEU A 1 73 ? -10.896 -2.629 20.625 1.00 84.25 73 LEU A O 1
ATOM 572 N N . LEU A 1 74 ? -12.016 -4.024 21.987 1.00 90.25 74 LEU A N 1
ATOM 573 C CA . LEU A 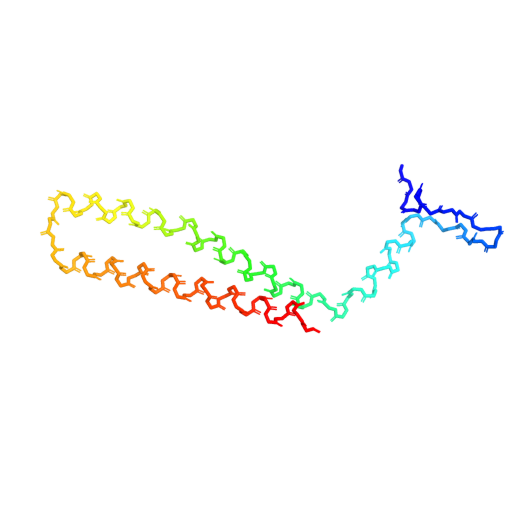1 74 ? -11.245 -5.218 21.624 1.00 90.25 74 LEU A CA 1
ATOM 574 C C . LEU A 1 74 ? -11.424 -5.589 20.147 1.00 90.25 74 LEU A C 1
ATOM 576 O O . LEU A 1 74 ? -10.458 -5.971 19.488 1.00 90.25 74 LEU A O 1
ATOM 580 N N . THR A 1 75 ? -12.638 -5.437 19.611 1.00 87.12 75 THR A N 1
ATOM 581 C CA . THR A 1 75 ? -12.924 -5.704 18.194 1.00 87.12 75 THR A CA 1
ATOM 582 C C . THR A 1 75 ? -12.186 -4.717 17.290 1.00 87.12 75 THR A C 1
ATOM 584 O O . THR A 1 75 ? -11.542 -5.133 16.329 1.00 87.12 75 THR A O 1
ATOM 587 N N . LEU A 1 76 ? -12.212 -3.420 17.613 1.00 84.50 76 LEU A N 1
ATOM 588 C CA . LEU A 1 76 ? -11.485 -2.388 16.867 1.00 84.50 76 LEU A CA 1
ATOM 589 C C . LEU A 1 76 ? -9.973 -2.620 16.907 1.00 84.50 76 LEU A C 1
ATOM 591 O O . LEU A 1 76 ? -9.327 -2.580 15.860 1.00 84.50 76 LEU A O 1
ATOM 595 N N . ALA A 1 77 ? -9.418 -2.914 18.086 1.00 86.56 77 ALA A N 1
ATOM 596 C CA . ALA A 1 77 ? -8.003 -3.237 18.232 1.00 86.56 77 ALA A CA 1
ATOM 597 C C . ALA A 1 77 ? -7.615 -4.449 17.369 1.00 86.56 77 ALA A C 1
ATOM 599 O O . ALA A 1 77 ? -6.660 -4.369 16.598 1.00 86.56 77 ALA A O 1
ATOM 600 N N . ALA A 1 78 ? -8.399 -5.532 17.418 1.00 90.12 78 ALA A N 1
ATOM 601 C CA . ALA A 1 78 ? -8.166 -6.722 16.604 1.00 90.12 78 ALA A CA 1
ATOM 602 C C . ALA A 1 78 ? -8.219 -6.419 15.096 1.00 90.12 78 ALA A C 1
ATOM 604 O O . ALA A 1 78 ? -7.328 -6.835 14.355 1.00 90.12 78 ALA A O 1
ATOM 605 N N . VAL A 1 79 ? -9.218 -5.656 14.638 1.00 87.38 79 VAL A N 1
ATOM 606 C CA . VAL A 1 79 ? -9.351 -5.262 13.224 1.00 87.38 79 VAL A CA 1
ATOM 607 C C . VAL A 1 79 ? -8.148 -4.438 12.767 1.00 87.38 79 VAL A C 1
ATOM 609 O O . VAL A 1 79 ? -7.570 -4.737 11.722 1.00 87.38 79 VAL A O 1
ATOM 612 N N . VAL A 1 80 ? -7.727 -3.441 13.548 1.00 86.62 80 VAL A N 1
ATOM 613 C CA . VAL A 1 80 ? -6.568 -2.598 13.212 1.00 86.62 80 VAL A CA 1
ATOM 614 C C . VAL A 1 80 ? -5.281 -3.424 13.160 1.00 86.62 80 VAL A C 1
ATOM 616 O O . VAL A 1 80 ? -4.495 -3.268 12.224 1.00 86.62 80 VAL A O 1
ATOM 619 N N . THR A 1 81 ? -5.075 -4.350 14.102 1.00 88.44 81 THR A N 1
ATOM 620 C CA . THR A 1 81 ? -3.919 -5.258 14.080 1.00 88.44 81 THR A CA 1
ATOM 621 C C . THR A 1 81 ? -3.916 -6.149 12.836 1.00 88.44 81 THR A C 1
ATOM 623 O O . THR A 1 81 ? -2.877 -6.281 12.189 1.00 88.44 81 THR A O 1
ATOM 626 N N . VAL A 1 82 ? -5.065 -6.719 12.457 1.00 89.62 82 VAL A N 1
ATOM 627 C CA . VAL A 1 82 ? -5.187 -7.550 11.247 1.00 89.62 82 VAL A CA 1
ATOM 628 C C . VAL A 1 82 ? -4.912 -6.731 9.985 1.00 89.62 82 VAL A C 1
ATOM 630 O O . VAL A 1 82 ? -4.157 -7.181 9.125 1.00 89.62 82 VAL A O 1
ATOM 633 N N . LEU A 1 83 ? -5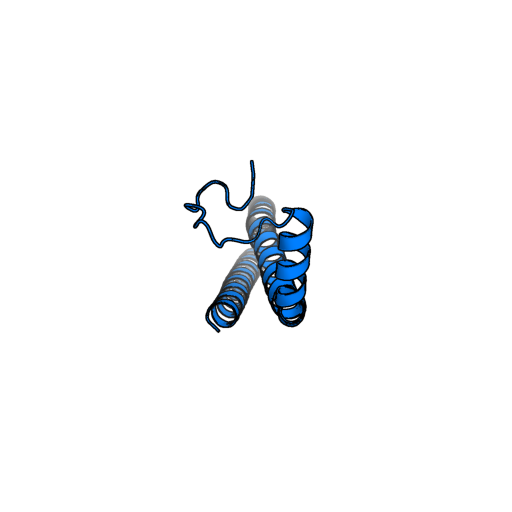.456 -5.516 9.878 1.00 83.12 83 LEU A N 1
ATOM 634 C CA . LEU A 1 83 ? -5.196 -4.624 8.742 1.00 83.12 83 LEU A CA 1
ATOM 635 C C . LEU A 1 83 ? -3.712 -4.251 8.634 1.00 83.12 83 LEU A C 1
ATOM 637 O O . LEU A 1 83 ? -3.151 -4.276 7.537 1.00 83.12 83 LEU A O 1
ATOM 641 N N . GLY A 1 84 ? -3.060 -3.963 9.763 1.00 84.75 84 GLY A N 1
ATOM 642 C CA . GLY A 1 84 ? -1.621 -3.709 9.814 1.00 84.75 84 GLY A CA 1
ATOM 643 C C . GLY A 1 84 ? -0.795 -4.916 9.360 1.00 84.75 84 GLY A C 1
ATOM 644 O O . GLY A 1 84 ? 0.101 -4.771 8.528 1.00 84.75 84 GLY A O 1
ATOM 645 N N . ALA A 1 85 ? -1.136 -6.115 9.841 1.00 89.00 85 ALA A N 1
ATOM 646 C CA . ALA A 1 85 ? -0.471 -7.357 9.449 1.00 89.00 85 ALA A CA 1
ATOM 647 C C . ALA A 1 85 ? -0.649 -7.671 7.952 1.00 89.00 85 ALA A C 1
ATOM 649 O O . ALA A 1 85 ? 0.314 -8.053 7.285 1.00 89.00 85 ALA A O 1
ATOM 650 N N . LEU A 1 86 ? -1.852 -7.462 7.404 1.00 84.25 86 LEU A N 1
ATOM 651 C CA . LEU A 1 86 ? -2.133 -7.631 5.975 1.00 84.25 86 LEU A CA 1
ATOM 652 C C . LEU A 1 86 ? -1.354 -6.628 5.121 1.00 84.25 86 LEU A C 1
ATOM 654 O O . LEU A 1 86 ? -0.738 -7.022 4.134 1.00 84.25 86 LEU A O 1
ATOM 658 N N . SER A 1 87 ? -1.330 -5.353 5.517 1.00 79.56 87 SER A N 1
ATOM 659 C CA . SER A 1 87 ? -0.560 -4.313 4.824 1.00 79.56 87 SER A CA 1
ATOM 660 C C . SER A 1 87 ? 0.933 -4.649 4.794 1.00 79.56 87 SER A C 1
ATOM 662 O O . SER A 1 87 ? 1.569 -4.590 3.739 1.00 79.56 87 SER A O 1
ATOM 664 N N . TRP A 1 88 ? 1.482 -5.099 5.926 1.00 85.88 88 TRP A N 1
ATOM 665 C CA . TRP A 1 88 ? 2.864 -5.566 6.002 1.00 85.88 88 TRP A CA 1
ATOM 666 C C . TRP A 1 88 ? 3.116 -6.778 5.095 1.00 85.88 88 TRP A C 1
ATOM 668 O O . TRP A 1 88 ? 4.097 -6.788 4.351 1.00 85.88 88 TRP A O 1
ATOM 678 N N . GLY A 1 89 ? 2.213 -7.764 5.097 1.00 85.69 89 GLY A N 1
ATOM 679 C CA . GLY A 1 89 ? 2.304 -8.945 4.237 1.00 85.69 89 GLY A CA 1
ATOM 680 C C . GLY A 1 89 ? 2.263 -8.604 2.745 1.00 85.69 89 GLY A C 1
ATOM 681 O O . GLY A 1 89 ? 3.097 -9.087 1.980 1.00 85.69 89 GLY A O 1
ATOM 682 N N . PHE A 1 90 ? 1.351 -7.727 2.319 1.00 80.25 90 PHE A N 1
ATOM 683 C CA . PHE A 1 90 ? 1.276 -7.272 0.926 1.00 80.25 90 PHE A CA 1
ATOM 684 C C . PHE A 1 90 ? 2.522 -6.494 0.511 1.00 80.25 90 PHE A C 1
ATOM 686 O O . PHE A 1 90 ? 3.060 -6.730 -0.575 1.00 80.25 90 PHE A O 1
ATOM 693 N N . ASN A 1 91 ? 3.027 -5.628 1.392 1.00 80.06 91 ASN A N 1
ATOM 694 C CA . ASN A 1 91 ? 4.280 -4.927 1.157 1.00 80.06 91 ASN A CA 1
ATOM 695 C C . ASN A 1 91 ? 5.440 -5.922 0.991 1.00 80.06 91 ASN A C 1
ATOM 697 O O . ASN A 1 91 ? 6.171 -5.853 0.005 1.00 80.06 91 ASN A O 1
ATOM 701 N N . PHE A 1 92 ? 5.556 -6.906 1.886 1.00 83.06 92 PHE A N 1
ATOM 702 C CA . PHE A 1 92 ? 6.583 -7.944 1.814 1.00 83.06 92 PHE A CA 1
ATOM 703 C C . PHE A 1 92 ? 6.536 -8.727 0.493 1.00 83.06 92 PHE A C 1
ATOM 705 O O . PHE A 1 92 ? 7.569 -8.905 -0.154 1.00 83.06 92 PHE A O 1
ATOM 712 N N . VAL A 1 93 ? 5.343 -9.136 0.046 1.00 80.06 93 VAL A N 1
ATOM 713 C CA . VAL A 1 93 ? 5.162 -9.834 -1.237 1.00 80.06 93 VAL A CA 1
ATOM 714 C C . VAL A 1 93 ? 5.589 -8.945 -2.407 1.00 80.06 93 VAL A C 1
ATOM 716 O O . VAL A 1 93 ? 6.323 -9.403 -3.283 1.00 80.06 93 VAL A O 1
ATOM 719 N N . SER A 1 94 ? 5.195 -7.668 -2.414 1.00 70.75 94 SER A N 1
ATOM 720 C CA . SER A 1 94 ? 5.594 -6.735 -3.476 1.00 70.75 94 SER A CA 1
ATOM 721 C C . SER A 1 94 ? 7.114 -6.537 -3.550 1.00 70.75 94 SER A C 1
ATOM 723 O O . SER A 1 94 ? 7.682 -6.571 -4.644 1.00 70.75 94 SER A O 1
ATOM 725 N N . LEU A 1 95 ? 7.789 -6.435 -2.400 1.00 74.81 95 LEU A N 1
ATOM 726 C CA . LEU A 1 95 ? 9.248 -6.339 -2.304 1.00 74.81 95 LEU A CA 1
ATOM 727 C C . LEU A 1 95 ? 9.939 -7.612 -2.798 1.00 74.81 95 LEU A C 1
ATOM 729 O O . LEU A 1 95 ? 10.899 -7.530 -3.563 1.00 74.81 95 LEU A O 1
ATOM 733 N N . TRP A 1 96 ? 9.435 -8.784 -2.413 1.00 76.00 96 TRP A N 1
ATOM 734 C CA . TRP A 1 96 ? 10.014 -10.062 -2.823 1.00 76.00 96 TRP A CA 1
ATOM 735 C C . TRP A 1 96 ? 9.936 -10.278 -4.339 1.00 76.00 96 TRP A C 1
ATOM 737 O O . TRP A 1 96 ? 10.911 -10.706 -4.955 1.00 76.00 96 TRP A O 1
ATOM 747 N N . PHE A 1 97 ? 8.808 -9.921 -4.961 1.00 71.38 97 PHE A N 1
ATOM 748 C CA . PHE A 1 97 ? 8.654 -9.998 -6.417 1.00 71.38 97 PHE A CA 1
ATOM 749 C C . PHE A 1 97 ? 9.418 -8.905 -7.174 1.00 71.38 97 PHE A C 1
ATOM 751 O O . PHE A 1 97 ? 9.789 -9.135 -8.322 1.00 71.38 97 PHE A O 1
ATOM 758 N N . SER A 1 98 ? 9.662 -7.738 -6.566 1.00 66.25 98 SER A N 1
ATOM 759 C CA . SER A 1 98 ? 10.459 -6.671 -7.188 1.00 66.25 98 SER A CA 1
ATOM 760 C C . SER A 1 98 ? 11.966 -6.929 -7.114 1.00 66.25 98 SER A C 1
ATOM 762 O O . SER A 1 98 ? 12.704 -6.418 -7.954 1.00 66.25 98 SER A O 1
ATOM 764 N N . ALA A 1 99 ? 12.431 -7.686 -6.118 1.00 67.62 99 ALA A N 1
ATOM 765 C CA . ALA A 1 99 ? 13.842 -8.031 -5.945 1.00 67.62 99 ALA A CA 1
ATOM 766 C C . ALA A 1 99 ? 14.297 -9.234 -6.802 1.00 67.62 99 ALA A C 1
ATOM 768 O O . ALA A 1 99 ? 15.476 -9.589 -6.763 1.00 67.62 99 ALA A O 1
ATOM 769 N N . ARG A 1 100 ? 13.384 -9.874 -7.550 1.00 48.38 100 ARG A N 1
ATOM 770 C CA . ARG A 1 100 ? 13.618 -11.101 -8.332 1.00 48.38 100 ARG A CA 1
ATOM 771 C C . ARG A 1 100 ? 13.385 -10.911 -9.831 1.00 48.38 100 ARG A C 1
ATOM 773 O O . ARG A 1 100 ? 14.293 -11.309 -10.588 1.00 48.38 100 ARG A O 1
#

Secondary structure (DSSP, 8-state):
--TTTTS---TT-----HHHHHHHHHHHHGGGHHHHHHHHHHHHHHHHHHHHHHHHHHHHHHHHHHS--HHHHHHHHHHHHHHHHHHHHHHHHHHHHH--

Sequence (100 aa):
MQITGGLNPEEYDRSYSDRVLVRRISAYFRPHISKVLLVALMVSLMSIAATVTPLIISRGIDTLAENPQLQLLLTLAAVVTVLGALSWGFNFVSLWFSAR

pLDDT: mean 81.17, std 7.4, range [48.38, 90.25]

Foldseek 3Di:
DAPCPPPDDDPPHDDDHSVVVVVVVVVVCVVVVVLVVLLVVLVVVLVVLVVVLVVLVVVLVVVCVVPPDPVSVVVNVVVNVVSVVSSVVSVVVSVVSVVD